Protein AF-A0AAN4YY09-F1 (afdb_monomer_lite)

Foldseek 3Di:
DDDCVVVVVVVVVVVVVVVVVCCVVCVVQKDWDKDKAFDQDPVVVVVVVVVQVVVCVVCVVVPFPRKDKAALVRQCVVPVPDDSPSTGTIIIGTDMDGD

Structure (mmCIF, N/CA/C/O backbone):
data_AF-A0AAN4YY09-F1
#
_entry.id   AF-A0AAN4YY09-F1
#
loop_
_atom_site.group_PDB
_atom_site.id
_atom_site.type_symbol
_atom_site.label_atom_id
_atom_site.label_alt_id
_atom_site.label_comp_id
_atom_site.label_asym_id
_atom_site.label_entity_id
_atom_site.label_seq_id
_atom_site.pdbx_PDB_ins_code
_atom_site.Cartn_x
_atom_site.Cartn_y
_atom_site.Cartn_z
_atom_site.occupancy
_atom_site.B_iso_or_equiv
_atom_site.auth_seq_id
_atom_site.auth_comp_id
_atom_site.auth_asym_id
_atom_site.auth_atom_id
_atom_site.pdbx_PDB_model_num
ATOM 1 N N . MET A 1 1 ? 24.567 29.090 -2.205 1.00 44.44 1 MET A N 1
ATOM 2 C CA . MET A 1 1 ? 23.607 28.010 -1.888 1.00 44.44 1 MET A CA 1
ATOM 3 C C . MET A 1 1 ? 22.741 27.843 -3.124 1.00 44.44 1 MET A C 1
ATOM 5 O O . MET A 1 1 ? 21.659 28.402 -3.210 1.00 44.44 1 MET A O 1
ATOM 9 N N . GLU A 1 2 ? 23.331 27.235 -4.151 1.00 49.81 2 GLU A N 1
ATOM 10 C CA . GLU A 1 2 ? 22.783 27.173 -5.507 1.00 49.81 2 GLU A CA 1
ATOM 11 C C . GLU A 1 2 ? 21.963 25.890 -5.657 1.00 49.81 2 GLU A C 1
ATOM 13 O O . GLU A 1 2 ? 22.311 24.833 -5.133 1.00 49.81 2 GLU A O 1
ATOM 18 N N . THR A 1 3 ? 20.803 26.024 -6.279 1.00 55.91 3 THR A N 1
ATOM 19 C CA . THR A 1 3 ? 19.718 25.047 -6.318 1.00 55.91 3 THR A CA 1
ATOM 20 C C . THR A 1 3 ? 20.074 23.805 -7.139 1.00 55.91 3 THR A C 1
ATOM 22 O O . THR A 1 3 ? 19.894 23.771 -8.352 1.00 55.91 3 THR A O 1
ATOM 25 N N . ASP A 1 4 ? 20.487 22.747 -6.444 1.00 61.31 4 ASP A N 1
ATOM 26 C CA . ASP A 1 4 ? 20.861 21.41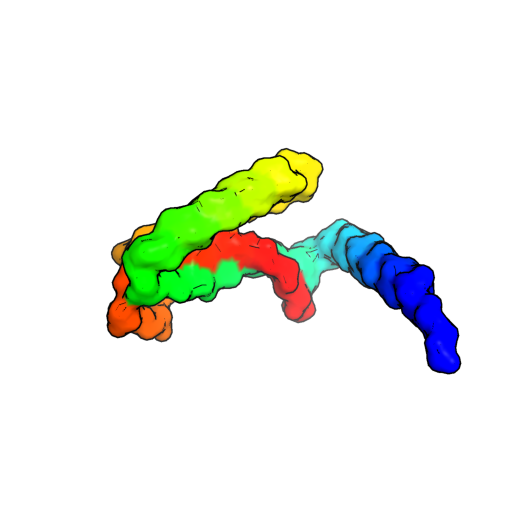1 -6.947 1.00 61.31 4 ASP A CA 1
ATOM 27 C C . ASP A 1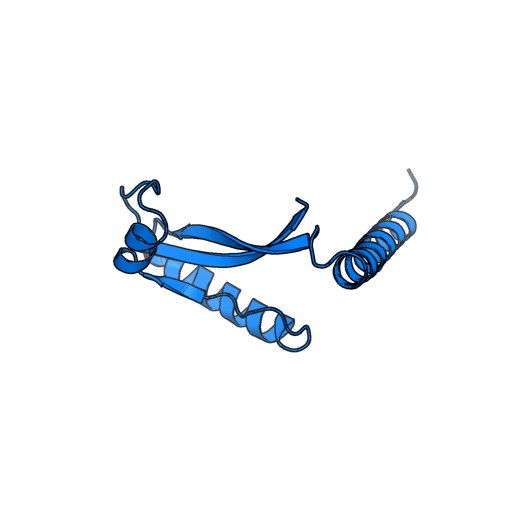 4 ? 19.655 20.539 -7.399 1.00 61.31 4 ASP A C 1
ATOM 29 O O . ASP A 1 4 ? 19.644 19.307 -7.337 1.00 61.31 4 ASP A O 1
ATOM 33 N N . PHE A 1 5 ? 18.564 21.190 -7.809 1.00 62.19 5 PHE A N 1
ATOM 34 C CA . PHE A 1 5 ? 17.309 20.559 -8.231 1.00 62.19 5 PHE A CA 1
ATOM 35 C C . PHE A 1 5 ? 17.404 19.785 -9.562 1.00 62.19 5 PHE A C 1
ATOM 37 O O . PHE A 1 5 ? 16.840 18.688 -9.638 1.00 62.19 5 PHE A O 1
ATOM 44 N N . PRO A 1 6 ? 18.119 20.272 -10.601 1.00 62.97 6 PRO A N 1
ATOM 45 C CA . PRO A 1 6 ? 18.230 19.557 -11.875 1.00 62.97 6 PRO A CA 1
ATOM 46 C C . PRO A 1 6 ? 18.960 18.216 -11.735 1.00 62.97 6 PRO A C 1
ATOM 48 O O . PRO A 1 6 ? 18.577 17.228 -12.363 1.00 62.97 6 PRO A O 1
ATOM 51 N N . HIS A 1 7 ? 19.982 18.164 -10.874 1.00 65.44 7 HIS A N 1
ATOM 52 C CA . HIS A 1 7 ? 20.773 16.960 -10.637 1.00 65.44 7 HIS A CA 1
ATOM 53 C C . HIS A 1 7 ? 19.965 15.893 -9.890 1.00 65.44 7 HIS A C 1
ATOM 55 O O . HIS A 1 7 ? 19.936 14.731 -10.293 1.00 65.44 7 HIS A O 1
ATOM 61 N N . ARG A 1 8 ? 19.220 16.286 -8.848 1.00 63.97 8 ARG A N 1
ATOM 62 C CA . ARG A 1 8 ? 18.326 15.372 -8.114 1.00 63.97 8 ARG A CA 1
ATOM 63 C C . ARG A 1 8 ? 17.241 14.786 -9.008 1.00 63.97 8 ARG A C 1
ATOM 65 O O . ARG A 1 8 ? 16.967 13.594 -8.928 1.00 63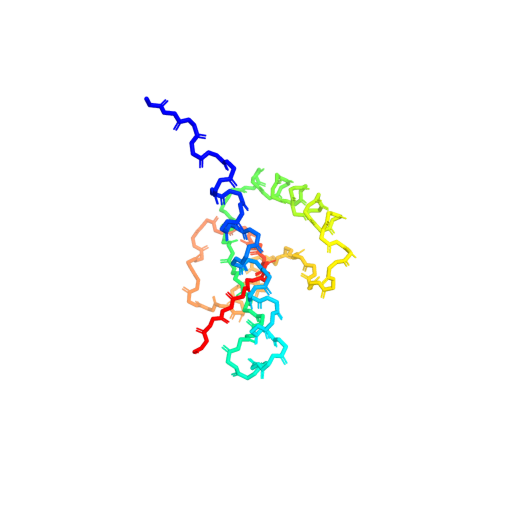.97 8 ARG A O 1
ATOM 72 N N . TYR A 1 9 ? 16.658 15.593 -9.893 1.00 72.00 9 TYR A N 1
ATOM 73 C CA . TYR A 1 9 ? 15.661 15.106 -10.846 1.00 72.00 9 TYR A CA 1
ATOM 74 C C . TYR A 1 9 ? 16.249 14.088 -11.836 1.00 72.00 9 TYR A C 1
ATOM 76 O O . TYR A 1 9 ? 15.606 13.085 -12.153 1.00 72.00 9 TYR A O 1
ATOM 84 N N . LYS A 1 10 ? 17.488 14.311 -12.290 1.00 76.50 10 LYS A N 1
ATOM 85 C CA . LYS A 1 10 ? 18.206 13.375 -13.160 1.00 76.50 10 LYS A CA 1
ATOM 86 C C . LYS A 1 10 ? 18.495 12.047 -12.454 1.00 76.50 10 LYS A C 1
ATOM 88 O O . LYS A 1 10 ? 18.182 11.008 -13.023 1.00 76.50 10 LYS A O 1
ATOM 93 N N . LEU A 1 11 ? 18.965 12.088 -11.206 1.00 76.19 11 LEU A N 1
ATOM 94 C CA . LEU A 1 11 ? 19.191 10.893 -10.384 1.00 76.19 11 LEU A CA 1
ATOM 95 C C . LEU A 1 11 ? 17.906 10.090 -10.161 1.00 76.19 11 LEU A C 1
ATOM 97 O O . LEU A 1 11 ? 17.913 8.870 -10.281 1.00 76.19 11 LEU A O 1
ATOM 101 N N . VAL A 1 12 ? 16.782 10.762 -9.890 1.00 74.06 12 VAL A N 1
ATOM 102 C CA . VAL A 1 12 ? 15.482 10.088 -9.737 1.00 74.06 12 VAL A CA 1
ATOM 103 C C . VAL A 1 12 ? 15.067 9.405 -11.041 1.00 74.06 12 VAL A C 1
ATOM 105 O O . VAL A 1 12 ? 14.627 8.258 -11.018 1.00 74.06 12 VAL A O 1
ATOM 108 N N . LYS A 1 13 ? 15.237 10.069 -12.191 1.00 75.50 13 LYS A N 1
ATOM 109 C CA . LYS A 1 13 ? 14.956 9.455 -13.496 1.00 75.50 13 LYS A CA 1
ATOM 110 C C . LYS A 1 13 ? 15.874 8.279 -13.804 1.00 75.50 13 LYS A C 1
ATOM 112 O O . LYS A 1 13 ? 15.385 7.281 -14.320 1.00 75.50 13 LYS A O 1
ATOM 117 N N . GLU A 1 14 ? 17.167 8.390 -13.520 1.00 78.44 14 GLU A N 1
ATOM 118 C CA . GLU A 1 14 ? 18.131 7.306 -13.731 1.00 78.44 14 GLU A CA 1
ATOM 119 C C . GLU A 1 14 ? 17.805 6.105 -12.841 1.00 78.44 14 GLU A C 1
ATOM 121 O O . GLU A 1 14 ? 17.636 5.010 -13.370 1.00 78.44 14 GLU A O 1
ATOM 126 N N . ALA A 1 15 ? 17.541 6.316 -11.550 1.00 73.44 15 ALA A N 1
ATOM 127 C CA . ALA A 1 15 ? 17.140 5.254 -10.627 1.00 73.44 15 ALA A CA 1
ATOM 128 C C . ALA A 1 15 ? 15.834 4.556 -11.053 1.00 73.44 15 ALA A C 1
ATOM 130 O O . ALA A 1 15 ? 15.731 3.331 -11.002 1.00 73.44 15 ALA A O 1
ATOM 131 N N . LEU A 1 16 ? 14.830 5.308 -11.524 1.00 68.06 16 LEU A N 1
ATOM 132 C CA . LEU A 1 16 ? 13.587 4.730 -12.057 1.00 68.06 16 LEU A CA 1
ATOM 133 C C . LEU A 1 16 ? 13.825 3.924 -13.343 1.00 68.06 16 LEU A C 1
ATOM 135 O O . LEU A 1 16 ? 13.184 2.895 -13.566 1.00 68.06 16 LEU A O 1
ATOM 139 N N . ARG A 1 17 ? 14.750 4.376 -14.193 1.00 72.88 17 ARG A N 1
ATOM 140 C CA . ARG A 1 17 ? 15.083 3.719 -15.459 1.00 72.88 17 ARG A CA 1
ATOM 141 C C . ARG A 1 17 ? 15.893 2.441 -15.232 1.00 72.88 17 ARG A C 1
ATOM 143 O O . ARG A 1 17 ? 15.590 1.431 -15.861 1.00 72.88 17 ARG A O 1
ATOM 150 N N . GLU A 1 18 ? 16.847 2.458 -14.306 1.00 71.56 18 GLU A N 1
ATOM 151 C CA . GLU A 1 18 ? 17.585 1.270 -13.860 1.00 71.56 18 GLU A CA 1
ATOM 152 C C . GLU A 1 18 ? 16.655 0.242 -13.216 1.00 71.56 18 GLU A C 1
ATOM 154 O O . GLU A 1 18 ? 16.715 -0.935 -13.557 1.00 71.56 18 GLU A O 1
ATOM 159 N N . ARG A 1 19 ? 15.704 0.683 -12.385 1.00 68.44 19 ARG A N 1
ATOM 160 C CA . ARG A 1 19 ? 14.688 -0.186 -11.772 1.00 68.44 19 ARG A CA 1
ATOM 161 C C . ARG A 1 19 ? 13.843 -0.937 -12.806 1.00 68.44 19 ARG A C 1
ATOM 163 O O . ARG A 1 19 ? 13.566 -2.121 -12.631 1.00 68.44 19 ARG A O 1
ATOM 170 N N . LYS A 1 20 ? 13.482 -0.284 -13.917 1.00 65.12 20 LYS A N 1
ATOM 171 C CA . LYS A 1 20 ? 12.776 -0.928 -15.040 1.00 65.12 20 LYS A CA 1
ATOM 172 C C . LYS A 1 20 ? 13.638 -1.981 -15.746 1.00 65.12 20 LYS A C 1
ATOM 174 O O . LYS A 1 20 ? 13.128 -3.028 -16.135 1.00 65.12 20 LYS A O 1
ATOM 179 N N . TYR A 1 21 ? 14.935 -1.721 -15.908 1.00 64.19 21 TYR A N 1
ATOM 180 C CA . TYR A 1 21 ? 15.873 -2.706 -16.457 1.00 64.19 21 TYR A CA 1
ATOM 181 C C . TYR A 1 21 ? 16.091 -3.890 -15.510 1.00 64.19 21 TYR A C 1
ATOM 183 O O . TYR A 1 21 ? 16.180 -5.027 -15.973 1.00 64.19 21 TYR A O 1
ATOM 191 N N . PHE A 1 22 ? 16.118 -3.643 -14.200 1.00 62.28 22 PHE A N 1
ATOM 192 C CA . PHE A 1 22 ? 16.294 -4.676 -13.183 1.00 62.28 22 PHE A CA 1
ATOM 193 C C . PHE A 1 22 ? 15.111 -5.653 -13.146 1.00 62.28 22 PHE A C 1
ATOM 195 O O . PHE A 1 22 ? 15.325 -6.862 -13.217 1.00 62.28 22 PHE A O 1
ATOM 202 N N . LEU A 1 23 ? 13.878 -5.132 -13.181 1.00 59.31 23 LEU A N 1
ATOM 203 C CA . LEU A 1 23 ? 12.651 -5.934 -13.300 1.00 59.31 23 LEU A CA 1
ATOM 204 C C . LEU A 1 23 ? 12.653 -6.865 -14.519 1.00 59.31 23 LEU A C 1
ATOM 206 O O . LEU A 1 23 ? 12.214 -8.008 -14.434 1.00 59.31 23 LEU A O 1
ATOM 210 N N . ASN A 1 24 ? 13.143 -6.375 -15.660 1.00 61.66 24 ASN A N 1
ATOM 211 C CA . ASN A 1 24 ? 13.170 -7.152 -16.899 1.00 61.66 24 ASN A CA 1
ATOM 212 C C . ASN A 1 24 ? 14.309 -8.179 -16.943 1.00 61.66 24 ASN A C 1
ATOM 214 O O . ASN A 1 24 ? 14.163 -9.220 -17.580 1.00 61.66 24 ASN A O 1
ATOM 218 N N . THR A 1 25 ? 15.446 -7.885 -16.309 1.00 62.69 25 THR A N 1
ATOM 219 C CA . THR A 1 25 ? 16.645 -8.740 -16.375 1.00 62.69 25 THR A CA 1
ATOM 220 C C . THR A 1 25 ? 16.615 -9.836 -15.314 1.00 62.69 25 THR A C 1
ATOM 222 O O . THR A 1 25 ? 17.073 -10.948 -15.564 1.00 62.69 25 THR A O 1
ATOM 225 N N . ALA A 1 26 ? 16.038 -9.546 -14.146 1.00 55.69 26 ALA A N 1
ATOM 226 C CA . ALA A 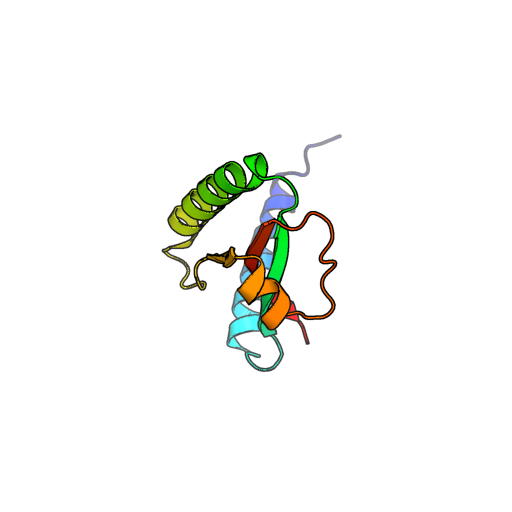1 26 ? 15.954 -10.472 -13.027 1.00 55.69 26 ALA A CA 1
ATOM 227 C C . ALA A 1 26 ? 14.532 -10.506 -12.427 1.00 55.69 26 ALA A C 1
ATOM 229 O O . ALA A 1 26 ? 14.328 -10.126 -11.269 1.00 55.69 26 ALA A O 1
ATOM 230 N N . PRO A 1 27 ? 13.536 -11.013 -13.180 1.00 55.66 27 PRO A N 1
ATOM 231 C CA . PRO A 1 27 ? 12.162 -11.165 -12.684 1.00 55.66 27 PRO A CA 1
ATOM 232 C C . PRO A 1 27 ? 12.052 -12.154 -11.507 1.00 55.66 27 PRO A C 1
ATOM 234 O O . PRO A 1 27 ? 11.027 -12.228 -10.844 1.00 55.66 27 PRO A O 1
ATOM 237 N N . HIS A 1 28 ? 13.111 -12.925 -11.245 1.00 59.19 28 HIS A N 1
ATOM 238 C CA . HIS A 1 28 ? 13.248 -13.848 -10.115 1.00 59.19 28 HIS A CA 1
ATOM 239 C C . HIS A 1 28 ? 13.878 -13.205 -8.863 1.00 59.19 28 HIS A C 1
ATOM 241 O O . HIS A 1 28 ? 13.799 -13.801 -7.795 1.00 59.19 28 HIS A O 1
ATOM 247 N N . LEU A 1 29 ? 14.477 -12.010 -8.974 1.00 55.38 29 LEU A N 1
ATOM 248 C CA . LEU A 1 29 ? 14.996 -11.216 -7.842 1.00 55.38 29 LEU A CA 1
ATOM 249 C C . LEU A 1 29 ? 14.096 -10.027 -7.487 1.00 55.38 29 LEU A C 1
ATOM 251 O O . LEU A 1 29 ? 14.259 -9.412 -6.438 1.00 55.38 29 LEU A O 1
ATOM 255 N N . SER A 1 30 ? 13.160 -9.672 -8.367 1.00 53.53 30 SER A N 1
ATOM 256 C CA . SER A 1 30 ? 12.245 -8.559 -8.145 1.00 53.53 30 SER A CA 1
ATOM 257 C C . SER A 1 30 ? 10.834 -8.962 -8.541 1.00 53.53 30 SER A C 1
ATOM 259 O O . SER A 1 30 ? 10.548 -9.258 -9.700 1.00 53.53 30 SER A O 1
ATOM 261 N N . SER A 1 31 ? 9.954 -8.999 -7.548 1.00 60.53 31 SER A N 1
ATOM 262 C CA . SER A 1 31 ? 8.552 -9.367 -7.711 1.00 60.53 31 SER A CA 1
ATOM 263 C C . SER A 1 31 ? 7.647 -8.276 -7.160 1.00 60.53 31 SER A C 1
ATOM 265 O O . SER A 1 31 ? 8.020 -7.514 -6.263 1.00 60.53 31 SER A O 1
ATOM 267 N N . TRP A 1 32 ? 6.432 -8.214 -7.695 1.00 64.94 32 TRP A N 1
ATOM 268 C CA . TRP A 1 32 ? 5.376 -7.380 -7.141 1.00 64.94 32 TRP A CA 1
ATOM 269 C C . TRP A 1 32 ? 4.983 -7.927 -5.770 1.00 64.94 32 TRP A C 1
ATOM 271 O O . TRP A 1 32 ? 4.412 -9.013 -5.676 1.00 64.94 32 TRP A O 1
ATOM 281 N N . LEU A 1 33 ? 5.303 -7.187 -4.708 1.00 72.50 33 LEU A N 1
ATOM 282 C CA . LEU A 1 33 ? 4.923 -7.552 -3.350 1.00 72.50 33 LEU A CA 1
ATOM 283 C C . LEU A 1 33 ? 3.656 -6.778 -2.963 1.00 72.50 33 LEU A C 1
ATOM 285 O O . LEU A 1 33 ? 3.678 -5.541 -2.951 1.00 72.50 33 LEU A O 1
ATOM 289 N N . PRO A 1 34 ? 2.553 -7.469 -2.629 1.00 73.31 34 PRO A N 1
ATOM 290 C CA . PRO A 1 34 ? 1.377 -6.814 -2.084 1.00 73.31 34 PRO A CA 1
ATOM 291 C C . PRO A 1 34 ? 1.684 -6.304 -0.672 1.00 73.31 34 PRO A C 1
ATOM 293 O O . PRO A 1 34 ? 1.927 -7.078 0.254 1.00 73.31 34 PRO A O 1
ATOM 296 N N . ILE A 1 35 ? 1.644 -4.986 -0.500 1.00 78.19 35 ILE A N 1
ATOM 297 C CA . ILE A 1 35 ? 1.798 -4.314 0.788 1.00 78.19 35 ILE A CA 1
ATOM 298 C C . ILE A 1 35 ? 0.411 -3.906 1.282 1.00 78.19 35 ILE A C 1
ATOM 300 O O . ILE A 1 35 ? -0.364 -3.259 0.574 1.00 78.19 35 ILE A O 1
ATOM 304 N N . MET A 1 36 ? 0.095 -4.295 2.516 1.00 79.56 36 MET A N 1
ATOM 305 C CA . MET A 1 36 ? -1.205 -4.061 3.135 1.00 79.56 36 MET A CA 1
ATOM 306 C C . MET A 1 36 ? -1.132 -2.937 4.174 1.00 79.56 36 MET A C 1
ATOM 308 O O . MET A 1 36 ? -0.347 -2.997 5.118 1.00 79.56 36 MET A O 1
ATOM 312 N N . VAL A 1 37 ? -2.006 -1.938 4.041 1.00 80.75 37 VAL A N 1
ATOM 313 C CA . VAL A 1 37 ? -2.123 -0.809 4.972 1.00 80.75 37 VAL A CA 1
ATOM 314 C C . VAL A 1 37 ? -3.450 -0.902 5.724 1.00 80.75 37 VAL A C 1
ATOM 316 O O . VAL A 1 37 ? -4.507 -0.718 5.111 1.00 80.75 37 VAL A O 1
ATOM 319 N N . PRO A 1 38 ? -3.440 -1.176 7.041 1.00 79.75 38 PRO A N 1
ATOM 320 C CA . PRO A 1 38 ? -4.665 -1.284 7.821 1.00 79.75 38 PRO A CA 1
ATOM 321 C C . PRO A 1 38 ? -5.363 0.073 7.945 1.00 79.75 38 PRO A C 1
ATOM 323 O O . PRO A 1 38 ? -4.760 1.081 8.315 1.00 79.75 38 PRO A O 1
ATOM 326 N N . VAL A 1 39 ? -6.669 0.083 7.694 1.00 81.25 39 VAL A N 1
ATOM 327 C CA . VAL A 1 39 ? -7.541 1.246 7.863 1.00 81.25 39 VAL A CA 1
ATOM 328 C C . VAL A 1 39 ? -8.300 1.102 9.177 1.00 81.25 39 VAL A C 1
ATOM 330 O O . VAL A 1 39 ? -9.083 0.166 9.360 1.00 81.25 39 VAL A O 1
ATOM 333 N N . GLN A 1 40 ? -8.066 2.041 10.095 1.00 80.00 40 GLN A N 1
ATOM 334 C CA . GLN A 1 40 ? -8.614 1.993 11.454 1.00 80.00 40 GLN A CA 1
ATOM 335 C C . GLN A 1 40 ? -9.853 2.879 11.654 1.00 80.00 40 GLN A C 1
ATOM 337 O O . GLN A 1 40 ? -10.703 2.590 12.491 1.00 80.00 40 GLN A O 1
ATOM 342 N N . LYS A 1 41 ? -9.987 3.984 10.909 1.00 82.19 41 LYS A N 1
ATOM 343 C CA . LYS A 1 41 ? -11.129 4.906 11.048 1.00 82.19 41 LYS A CA 1
ATOM 344 C C . LYS A 1 41 ? -12.062 4.811 9.850 1.00 82.19 41 LYS A C 1
ATOM 346 O O . LYS A 1 41 ? -11.623 4.755 8.707 1.00 82.19 41 LYS A O 1
ATOM 351 N N . TRP A 1 42 ? -13.366 4.848 10.102 1.00 77.81 42 TRP A N 1
ATOM 352 C CA . TRP A 1 42 ? -14.379 4.644 9.061 1.00 77.81 42 TRP A CA 1
ATOM 353 C C . TRP A 1 42 ? -14.400 5.795 8.059 1.00 77.81 42 TRP A C 1
ATOM 355 O O . TRP A 1 42 ? -14.514 5.556 6.866 1.00 77.81 42 TRP A O 1
ATOM 365 N N . TRP A 1 43 ? -14.152 7.022 8.524 1.00 80.31 43 TRP A N 1
ATOM 366 C CA . TRP A 1 43 ? -13.949 8.201 7.675 1.00 80.31 43 TRP A CA 1
ATOM 367 C C . TRP A 1 43 ? -12.679 8.152 6.820 1.00 80.31 43 TRP A C 1
ATOM 369 O O . TRP A 1 43 ? -12.597 8.842 5.809 1.00 80.31 43 TRP A O 1
ATOM 379 N N . GLN A 1 44 ? -11.682 7.348 7.199 1.00 76.19 44 GLN A N 1
ATOM 380 C CA . GLN A 1 44 ? -10.486 7.176 6.375 1.00 76.19 44 GLN A CA 1
ATOM 381 C C . GLN A 1 44 ? -10.762 6.266 5.176 1.00 76.19 44 GLN A C 1
ATOM 383 O O . GLN A 1 44 ? -10.132 6.444 4.141 1.00 76.19 44 GLN A O 1
ATOM 388 N N . ALA A 1 45 ? -11.716 5.336 5.273 1.00 74.19 45 ALA A N 1
ATOM 389 C CA . ALA A 1 45 ? -12.065 4.441 4.173 1.00 74.19 45 ALA A CA 1
ATOM 390 C C . ALA A 1 45 ? -12.482 5.181 2.881 1.00 74.19 45 ALA A C 1
ATOM 392 O O . ALA A 1 45 ? -11.876 4.894 1.851 1.00 74.19 45 ALA A O 1
ATOM 393 N N . PRO A 1 46 ? -13.417 6.158 2.885 1.00 80.56 46 PRO A N 1
ATOM 394 C CA . PRO A 1 46 ? -13.755 6.908 1.675 1.00 80.56 46 PRO A CA 1
ATOM 395 C C . PRO A 1 46 ? -12.601 7.795 1.189 1.00 80.56 46 PRO A C 1
ATOM 397 O O . PRO A 1 46 ? -12.394 7.897 -0.015 1.00 80.56 46 PRO A O 1
ATOM 400 N N . TYR A 1 47 ? -11.808 8.382 2.095 1.00 80.44 47 TYR A N 1
ATOM 401 C CA . TYR A 1 47 ? -10.632 9.181 1.723 1.00 80.44 47 TYR A CA 1
ATOM 402 C C . TYR A 1 47 ? -9.590 8.342 0.974 1.00 80.44 47 TYR A C 1
ATOM 404 O O . TYR A 1 47 ? -9.156 8.710 -0.117 1.00 80.44 47 TYR A O 1
ATOM 412 N N . PHE A 1 48 ? -9.228 7.185 1.536 1.00 73.94 48 PHE A N 1
ATOM 413 C CA . PHE A 1 48 ? -8.316 6.254 0.886 1.00 73.94 48 PHE A CA 1
ATOM 414 C C . PHE A 1 48 ? -8.923 5.718 -0.404 1.00 73.94 48 PHE A C 1
ATOM 416 O O . PHE A 1 48 ? -8.242 5.733 -1.410 1.00 73.94 48 PHE A O 1
ATOM 423 N N . TRP A 1 49 ? -10.200 5.341 -0.430 1.00 75.62 49 TRP A N 1
ATOM 424 C CA . TRP A 1 49 ? -10.848 4.839 -1.642 1.00 75.62 49 TRP A CA 1
ATOM 425 C C . TRP A 1 49 ? -10.801 5.839 -2.806 1.00 75.62 49 TRP A C 1
ATOM 427 O O . TRP A 1 49 ? -10.451 5.459 -3.922 1.00 75.62 49 TRP A O 1
ATOM 437 N N . VAL A 1 50 ? -11.078 7.121 -2.549 1.00 81.31 50 VAL A N 1
ATOM 438 C CA . VAL A 1 50 ? -10.962 8.180 -3.563 1.00 81.31 50 VAL A CA 1
ATOM 439 C C . VAL A 1 50 ? -9.507 8.361 -4.001 1.00 81.31 50 VAL A C 1
ATOM 441 O O . VAL A 1 50 ? -9.240 8.422 -5.199 1.00 81.31 50 VAL A O 1
ATOM 444 N N . GLY A 1 51 ? -8.558 8.396 -3.059 1.00 74.44 51 GLY A N 1
ATOM 445 C CA . GLY A 1 51 ? -7.130 8.526 -3.369 1.00 74.44 51 GLY A CA 1
ATOM 446 C C . GLY A 1 51 ? -6.590 7.355 -4.193 1.00 74.44 51 GLY A C 1
ATOM 447 O O . GLY A 1 51 ? -5.895 7.560 -5.181 1.00 74.44 51 GLY A O 1
ATOM 448 N N . THR A 1 52 ? -6.974 6.134 -3.834 1.00 69.56 52 THR A N 1
ATOM 449 C CA . THR A 1 52 ? -6.646 4.882 -4.520 1.00 69.56 52 THR A CA 1
ATOM 450 C C . THR A 1 52 ? -7.254 4.849 -5.917 1.00 69.56 52 THR A C 1
ATOM 452 O O . THR A 1 52 ? -6.565 4.499 -6.862 1.00 69.56 52 THR A O 1
ATOM 455 N N . LYS A 1 53 ? -8.501 5.305 -6.099 1.00 74.12 53 LYS A N 1
ATOM 456 C CA . LYS A 1 53 ? -9.118 5.392 -7.432 1.00 74.12 53 LYS A CA 1
ATOM 457 C C . LYS A 1 53 ? -8.494 6.460 -8.319 1.00 74.12 53 LYS A C 1
ATOM 459 O O . LYS A 1 53 ? -8.335 6.235 -9.515 1.00 74.12 53 LYS A O 1
ATOM 464 N N . PHE A 1 54 ? -8.112 7.595 -7.742 1.00 77.12 54 PHE A N 1
ATOM 465 C CA . PHE A 1 54 ? -7.345 8.609 -8.456 1.00 77.12 54 PHE A CA 1
ATOM 466 C C . PHE A 1 54 ? -5.967 8.068 -8.862 1.00 77.12 54 PHE A C 1
ATOM 468 O O . PHE A 1 54 ? -5.534 8.274 -9.992 1.00 77.12 54 PHE A O 1
ATOM 475 N N . TYR A 1 55 ? -5.313 7.315 -7.973 1.00 67.31 55 TYR A N 1
ATOM 476 C CA . TYR A 1 55 ? -4.027 6.678 -8.244 1.00 67.31 55 TYR A CA 1
ATOM 477 C C . TYR A 1 55 ? -4.130 5.577 -9.306 1.00 67.31 55 TYR A C 1
ATOM 479 O O . TYR A 1 55 ? -3.340 5.584 -10.240 1.00 67.31 55 TYR A O 1
ATOM 487 N N . ASP A 1 56 ? -5.132 4.697 -9.233 1.00 69.56 56 ASP A N 1
ATOM 488 C CA . ASP A 1 56 ? -5.417 3.671 -10.247 1.00 69.56 56 ASP A CA 1
ATOM 489 C C . ASP A 1 56 ? -5.665 4.303 -11.625 1.00 69.56 56 ASP A C 1
ATOM 491 O O . ASP A 1 56 ? -5.188 3.796 -12.635 1.00 69.56 56 ASP A O 1
ATOM 495 N N . TYR A 1 57 ? -6.389 5.427 -11.683 1.00 74.75 57 TYR A N 1
ATOM 496 C CA . TYR A 1 57 ? -6.620 6.150 -12.935 1.00 74.75 57 TYR A CA 1
ATOM 497 C C . TYR A 1 57 ? -5.317 6.710 -13.526 1.00 74.75 57 TYR A C 1
ATOM 499 O O . TYR A 1 57 ? -5.112 6.647 -14.736 1.00 74.75 57 TYR A O 1
ATOM 507 N N . LEU A 1 58 ? -4.414 7.218 -12.682 1.00 68.25 58 LEU A N 1
ATOM 508 C CA . LEU A 1 58 ? -3.091 7.682 -13.108 1.00 68.25 58 LEU A CA 1
ATOM 509 C C . LEU A 1 58 ? -2.149 6.527 -13.488 1.00 68.25 58 LEU A C 1
ATOM 511 O O . LEU A 1 58 ? -1.346 6.678 -14.404 1.00 68.25 58 LEU A O 1
ATOM 515 N N . ALA A 1 59 ? -2.245 5.390 -12.795 1.00 63.12 59 ALA A N 1
ATOM 516 C CA . ALA A 1 59 ? -1.405 4.208 -12.986 1.00 63.12 59 ALA A CA 1
ATOM 517 C C . ALA A 1 59 ? -1.905 3.272 -14.101 1.00 63.12 59 ALA A C 1
ATOM 519 O O . ALA A 1 59 ? -1.159 2.401 -14.546 1.00 63.12 59 ALA A O 1
ATOM 520 N N . GLY A 1 60 ? -3.139 3.456 -14.583 1.00 56.31 60 GLY A N 1
ATOM 521 C CA . GLY A 1 60 ? -3.812 2.591 -15.559 1.00 56.31 60 GLY A CA 1
ATOM 522 C C . GLY A 1 60 ? -3.102 2.413 -16.908 1.00 56.31 60 GLY A C 1
ATOM 523 O O . GLY A 1 60 ? -3.518 1.566 -17.694 1.00 56.31 60 GLY A O 1
ATOM 524 N N . SER A 1 61 ? -2.027 3.158 -17.185 1.00 52.53 61 SER A N 1
ATOM 525 C CA . SER A 1 61 ? -1.181 2.994 -18.375 1.00 52.53 61 SER A CA 1
ATOM 526 C C . SER A 1 61 ? 0.105 2.182 -18.148 1.00 52.53 61 SER A C 1
ATOM 528 O O . SER A 1 61 ? 0.792 1.872 -19.120 1.00 52.53 61 SER A O 1
ATOM 530 N N . GLU A 1 62 ? 0.437 1.810 -16.907 1.00 55.50 62 GLU A N 1
ATOM 531 C CA . GLU A 1 62 ? 1.724 1.182 -16.546 1.00 55.50 62 GLU A CA 1
ATOM 532 C C . GLU A 1 62 ? 1.637 -0.344 -16.325 1.00 55.50 62 GLU A C 1
ATOM 534 O O . GLU A 1 62 ? 2.655 -0.985 -16.077 1.00 55.50 62 GLU A O 1
ATOM 539 N N . GLY A 1 63 ? 0.449 -0.957 -16.440 1.00 54.34 63 GLY A N 1
ATOM 540 C CA . GLY A 1 63 ? 0.284 -2.417 -16.316 1.00 54.34 63 GLY A CA 1
ATOM 541 C C . GLY A 1 63 ? 0.497 -2.970 -14.899 1.00 54.34 63 GLY A C 1
ATOM 542 O O . GLY A 1 63 ? 0.744 -4.162 -14.734 1.00 54.34 63 GLY A O 1
ATOM 543 N N . ILE A 1 64 ? 0.413 -2.107 -13.884 1.00 59.78 64 ILE A N 1
ATOM 544 C CA . ILE A 1 64 ? 0.507 -2.467 -12.465 1.00 59.78 64 ILE A CA 1
ATOM 545 C C . ILE A 1 64 ? -0.874 -2.934 -11.993 1.00 59.78 64 ILE A C 1
ATOM 547 O O . ILE A 1 64 ? -1.882 -2.312 -12.334 1.00 59.78 64 ILE A O 1
ATOM 551 N N . GLU A 1 65 ? -0.938 -4.020 -11.216 1.00 62.50 65 GLU A N 1
ATOM 552 C CA . GLU A 1 65 ? -2.203 -4.461 -10.622 1.00 62.50 65 GLU A CA 1
ATOM 553 C C . GLU A 1 65 ? -2.834 -3.339 -9.789 1.00 62.50 65 GLU A C 1
ATOM 555 O O . GLU A 1 65 ? -2.180 -2.703 -8.957 1.00 62.50 65 GLU A O 1
ATOM 560 N N . SER A 1 66 ? -4.123 -3.086 -10.037 1.00 64.12 66 SER A N 1
ATOM 561 C CA . SER A 1 66 ? -4.857 -2.001 -9.392 1.00 64.12 66 SER A CA 1
ATOM 562 C C . SER A 1 66 ? -4.890 -2.195 -7.886 1.00 64.12 66 SER A C 1
ATOM 564 O O . SER A 1 66 ? -5.150 -3.295 -7.387 1.00 64.12 66 SER A O 1
ATOM 566 N N . SER A 1 67 ? -4.697 -1.102 -7.166 1.00 70.06 67 SER A N 1
ATOM 567 C CA . SER A 1 67 ? -4.820 -1.101 -5.721 1.00 70.06 67 SER A CA 1
ATOM 568 C C . SER A 1 67 ? -6.273 -1.357 -5.304 1.00 70.06 67 SER A C 1
ATOM 570 O O . SER A 1 67 ? -7.220 -0.822 -5.882 1.00 70.06 67 SER A O 1
ATOM 572 N N . TYR A 1 68 ? -6.477 -2.229 -4.316 1.00 76.06 68 TYR A N 1
ATOM 573 C CA . TYR A 1 68 ? -7.814 -2.680 -3.931 1.00 76.06 68 TYR A CA 1
ATOM 574 C C . TYR A 1 68 ? -8.040 -2.607 -2.427 1.00 76.06 68 TYR A C 1
ATOM 576 O O . TYR A 1 68 ? -7.141 -2.806 -1.609 1.00 76.06 68 TYR A O 1
ATOM 584 N N . PHE A 1 69 ? -9.291 -2.335 -2.055 1.00 80.81 69 PHE A N 1
ATOM 585 C CA . PHE A 1 69 ? -9.705 -2.341 -0.661 1.00 80.81 69 PHE A CA 1
ATOM 586 C C . PHE A 1 69 ? -10.127 -3.747 -0.248 1.00 80.81 69 PHE A C 1
ATOM 588 O O . PHE A 1 69 ? -11.019 -4.353 -0.846 1.00 80.81 69 PHE A O 1
ATOM 595 N N . LEU A 1 70 ? -9.503 -4.249 0.807 1.00 82.50 70 LEU A N 1
ATOM 596 C CA . LEU A 1 70 ? -9.783 -5.542 1.390 1.00 82.50 70 LEU A CA 1
ATOM 597 C C . LEU A 1 70 ? -10.607 -5.345 2.679 1.00 82.50 70 LEU A C 1
ATOM 599 O O . LEU A 1 70 ? -10.146 -4.692 3.620 1.00 82.50 70 LEU A O 1
ATOM 603 N N . PRO A 1 71 ? -11.841 -5.875 2.757 1.00 81.50 71 PRO A N 1
ATOM 604 C CA . PRO A 1 71 ? -12.663 -5.752 3.957 1.00 81.50 71 PRO A CA 1
ATOM 605 C C . PRO A 1 71 ? -12.037 -6.517 5.128 1.00 81.50 71 PRO A C 1
ATOM 607 O O . PRO A 1 71 ? -11.299 -7.481 4.922 1.00 81.50 71 PRO A O 1
ATOM 610 N N . LYS A 1 72 ? -12.366 -6.117 6.365 1.00 80.56 72 LYS A N 1
ATOM 611 C CA . LYS A 1 72 ? -11.790 -6.681 7.600 1.00 80.56 72 LYS A CA 1
ATOM 612 C C . LYS A 1 72 ? -11.717 -8.211 7.611 1.00 80.56 72 LYS A C 1
ATOM 614 O O . LYS A 1 72 ? -10.680 -8.741 7.986 1.00 80.56 72 LYS A O 1
ATOM 619 N N . SER A 1 73 ? -12.793 -8.898 7.219 1.00 79.38 73 SER A N 1
ATOM 620 C CA . SER A 1 73 ? -12.844 -10.367 7.188 1.00 79.38 73 SER A CA 1
ATOM 621 C C . SER A 1 73 ? -11.733 -10.941 6.311 1.00 79.38 73 SER A C 1
ATOM 623 O O . SER A 1 73 ? -10.856 -11.634 6.810 1.00 79.38 73 SER A O 1
ATOM 625 N N . LYS A 1 74 ? -11.687 -10.525 5.041 1.00 81.25 74 LYS A N 1
ATOM 626 C CA . LYS A 1 74 ? -10.662 -10.962 4.088 1.00 81.25 74 LYS A CA 1
ATOM 627 C C . LYS A 1 74 ? -9.244 -10.535 4.485 1.00 81.25 74 LYS A C 1
ATOM 629 O O . LYS A 1 74 ? -8.300 -11.261 4.205 1.00 81.25 74 LYS A O 1
ATOM 634 N N . ALA A 1 75 ? -9.077 -9.374 5.122 1.00 81.94 75 ALA A N 1
ATOM 635 C CA . ALA A 1 75 ? -7.770 -8.914 5.599 1.00 81.94 75 ALA A CA 1
ATOM 636 C C . ALA A 1 75 ? -7.227 -9.772 6.746 1.00 81.94 75 ALA A C 1
ATOM 638 O O . ALA A 1 75 ? -6.035 -10.066 6.779 1.00 81.94 75 ALA A O 1
ATOM 639 N N . ILE A 1 76 ? -8.103 -10.213 7.650 1.00 80.44 76 ILE A N 1
ATOM 640 C CA . ILE A 1 76 ? -7.744 -11.139 8.727 1.00 80.44 76 ILE A CA 1
ATOM 641 C C . ILE A 1 76 ? -7.457 -12.539 8.171 1.00 80.44 76 ILE A C 1
ATOM 643 O O . ILE A 1 76 ? -6.531 -13.184 8.654 1.00 80.44 76 ILE A O 1
ATOM 647 N N . ASP A 1 77 ? -8.200 -12.983 7.154 1.00 82.06 77 ASP A N 1
ATOM 648 C CA . ASP A 1 77 ? -7.955 -14.273 6.495 1.00 82.06 77 ASP A CA 1
ATOM 649 C C . ASP A 1 77 ? -6.605 -14.288 5.760 1.00 82.06 77 ASP A C 1
ATOM 651 O O . ASP A 1 77 ? -5.869 -15.268 5.833 1.00 82.06 77 ASP A O 1
ATOM 655 N N . ALA A 1 78 ? -6.255 -13.187 5.083 1.00 78.06 78 ALA A N 1
ATOM 656 C CA . ALA A 1 78 ? -4.990 -13.054 4.361 1.00 78.06 78 ALA A CA 1
ATOM 657 C C . ALA A 1 78 ? -3.783 -12.898 5.301 1.00 78.06 78 ALA A C 1
ATOM 659 O O . ALA A 1 78 ? -2.723 -13.465 5.047 1.00 78.06 78 ALA A O 1
ATOM 660 N N . PHE A 1 79 ? -3.933 -12.138 6.390 1.00 75.38 79 PHE A N 1
ATOM 661 C CA . PHE A 1 79 ? -2.871 -11.898 7.365 1.00 75.38 79 PHE A CA 1
ATOM 662 C C . PHE A 1 79 ? -3.411 -12.070 8.790 1.00 75.38 79 PHE A C 1
ATOM 664 O O . PHE A 1 79 ? -3.775 -11.094 9.450 1.00 75.38 79 PHE A O 1
ATOM 671 N N . PRO A 1 80 ? -3.414 -13.299 9.332 1.00 73.38 80 PRO A N 1
ATOM 672 C CA . PRO A 1 80 ? -3.951 -13.564 10.668 1.00 73.38 80 PRO A CA 1
ATOM 673 C C . PRO A 1 80 ? -3.146 -12.891 11.792 1.00 73.38 80 PRO A C 1
ATOM 675 O O . PRO A 1 80 ? -3.668 -12.712 12.894 1.00 73.38 80 PRO A O 1
ATOM 678 N N . MET A 1 81 ? -1.903 -12.481 11.505 1.00 74.38 81 MET A N 1
ATOM 679 C CA . MET A 1 81 ? -1.031 -11.716 12.406 1.00 74.38 81 MET A CA 1
ATOM 680 C C . MET A 1 81 ? -1.354 -10.212 12.456 1.00 74.38 81 MET A C 1
ATOM 682 O O . MET A 1 81 ? -0.771 -9.489 13.266 1.00 74.38 81 MET A O 1
ATOM 686 N N . LEU A 1 82 ? -2.258 -9.708 11.608 1.00 71.25 82 LEU A N 1
ATOM 687 C CA . LEU A 1 82 ? -2.616 -8.292 11.608 1.00 71.25 82 LEU A CA 1
ATOM 688 C C . LEU A 1 82 ? -3.386 -7.928 12.887 1.00 71.25 82 LEU A C 1
ATOM 690 O O . LEU A 1 82 ? -4.271 -8.662 13.337 1.00 71.25 82 LEU A O 1
ATOM 694 N N . ARG A 1 83 ? -3.088 -6.759 13.472 1.00 68.38 83 ARG A N 1
ATOM 695 C CA . ARG A 1 83 ? -3.805 -6.284 14.665 1.00 68.38 83 ARG A CA 1
ATOM 696 C C . ARG A 1 83 ? -5.277 -6.030 14.339 1.00 68.38 83 ARG A C 1
ATOM 698 O O . ARG A 1 83 ? -5.606 -5.191 13.506 1.00 68.38 83 ARG A O 1
ATOM 705 N N . LYS A 1 84 ? -6.154 -6.766 15.025 1.00 70.44 84 LYS A N 1
ATOM 706 C CA . LYS A 1 84 ? -7.609 -6.789 14.789 1.00 70.44 84 LYS A CA 1
ATOM 707 C C . LYS A 1 84 ? -8.346 -5.616 15.445 1.00 70.44 84 LYS A C 1
ATOM 709 O O . LYS A 1 84 ? -9.483 -5.315 15.056 1.00 70.44 84 LYS A O 1
ATOM 714 N N . ASP A 1 85 ? -7.704 -4.967 16.414 1.00 69.56 85 ASP A N 1
ATOM 715 C CA . ASP A 1 85 ? -8.284 -3.881 17.198 1.00 69.56 85 ASP A CA 1
ATOM 716 C C . ASP A 1 85 ? -8.484 -2.626 16.352 1.00 69.56 85 ASP A C 1
ATOM 718 O O . ASP A 1 85 ? -7.573 -2.146 15.678 1.00 69.56 85 ASP A O 1
ATOM 722 N N . ASN A 1 86 ? -9.719 -2.117 16.368 1.00 71.00 86 ASN A N 1
ATOM 723 C CA . ASN A 1 86 ? -10.178 -0.967 15.587 1.00 71.00 86 ASN A CA 1
ATOM 724 C C . ASN A 1 86 ? -9.961 -1.042 14.066 1.00 71.00 86 ASN A C 1
ATOM 726 O O . ASN A 1 86 ? -10.120 -0.037 13.389 1.00 71.00 86 ASN A O 1
ATOM 730 N N . MET A 1 87 ? -9.656 -2.204 13.485 1.00 76.44 87 MET A N 1
ATOM 731 C CA . MET A 1 87 ? -9.541 -2.316 12.029 1.00 76.44 87 MET A CA 1
ATOM 732 C C . MET A 1 87 ? -10.917 -2.425 11.360 1.00 76.44 87 MET A C 1
ATOM 734 O O . MET A 1 87 ? -11.759 -3.222 11.784 1.00 76.44 87 MET A O 1
ATOM 738 N N . ILE A 1 88 ? -11.103 -1.664 10.281 1.00 80.62 88 ILE A N 1
ATOM 739 C CA . ILE A 1 88 ? -12.302 -1.641 9.423 1.00 80.62 88 ILE A CA 1
ATOM 740 C C . ILE A 1 88 ? -12.045 -2.377 8.103 1.00 80.62 88 ILE A C 1
ATOM 742 O O . ILE A 1 88 ? -12.940 -2.994 7.531 1.00 80.62 88 ILE A O 1
ATOM 746 N N . GLY A 1 89 ? -10.797 -2.367 7.651 1.00 84.06 89 GLY A N 1
ATOM 747 C CA . GLY A 1 89 ? -10.309 -3.105 6.496 1.00 84.06 89 GLY A CA 1
ATOM 748 C C . GLY A 1 89 ? -8.848 -2.766 6.260 1.00 84.06 89 GLY A C 1
ATOM 749 O O . GLY A 1 89 ? -8.198 -2.188 7.132 1.00 84.06 89 GLY A O 1
ATOM 750 N N . ALA A 1 90 ? -8.338 -3.090 5.084 1.00 82.75 90 ALA A N 1
ATOM 751 C CA . ALA A 1 90 ? -6.990 -2.737 4.689 1.00 82.75 90 ALA A CA 1
ATOM 752 C C . ALA A 1 90 ? -6.933 -2.392 3.202 1.00 82.75 90 ALA A C 1
ATOM 754 O O . ALA A 1 90 ? -7.622 -3.006 2.393 1.00 82.75 90 ALA A O 1
ATOM 755 N N . MET A 1 91 ? -6.118 -1.409 2.838 1.00 80.56 91 MET A N 1
ATOM 756 C CA . MET A 1 91 ? -5.822 -1.122 1.439 1.00 80.56 91 MET A CA 1
ATOM 757 C C . MET A 1 91 ? -4.616 -1.954 1.017 1.00 80.56 91 MET A C 1
ATOM 759 O O . MET A 1 91 ? -3.615 -1.972 1.732 1.00 80.56 91 MET A O 1
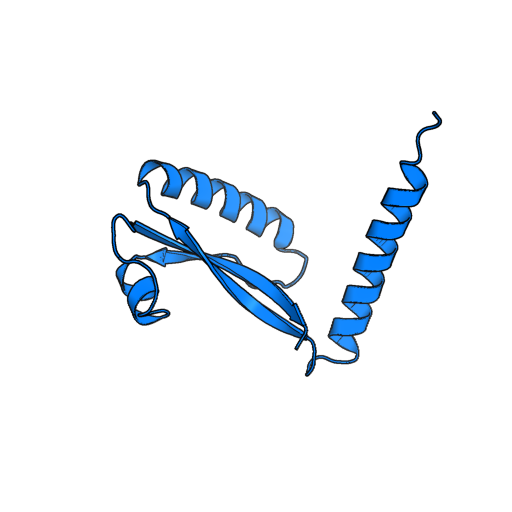ATOM 763 N N . VAL A 1 92 ? -4.705 -2.632 -0.120 1.00 79.75 92 VAL A N 1
ATOM 764 C CA . VAL A 1 92 ? -3.588 -3.377 -0.700 1.00 79.75 92 VAL A CA 1
ATOM 765 C C . VAL A 1 92 ? -3.085 -2.618 -1.914 1.00 79.75 92 VAL A C 1
ATOM 767 O O . VAL A 1 92 ? -3.865 -2.250 -2.794 1.00 79.75 92 VAL A O 1
ATOM 770 N N . TYR A 1 93 ? -1.781 -2.371 -1.946 1.00 74.25 93 TYR A N 1
ATOM 771 C CA . TYR A 1 93 ? -1.097 -1.814 -3.103 1.00 74.25 93 TYR A CA 1
ATOM 772 C C . TYR A 1 93 ? 0.161 -2.625 -3.395 1.00 74.25 93 TYR A C 1
ATOM 774 O O . TYR A 1 93 ? 0.764 -3.205 -2.492 1.00 74.25 93 TYR A O 1
ATOM 782 N N . TYR A 1 94 ? 0.562 -2.663 -4.659 1.00 72.00 94 TYR A N 1
ATOM 783 C CA . TYR A 1 94 ? 1.737 -3.412 -5.078 1.00 72.00 94 TYR A CA 1
ATOM 784 C C . TYR A 1 94 ? 2.970 -2.515 -5.044 1.00 72.00 94 TYR A C 1
ATOM 786 O O . TYR A 1 94 ? 3.069 -1.525 -5.769 1.00 72.00 94 TYR A O 1
ATOM 794 N N . GLY A 1 95 ? 3.901 -2.853 -4.157 1.00 68.81 95 GLY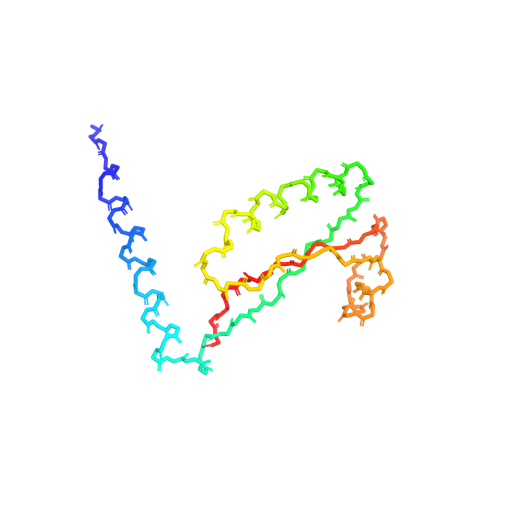 A N 1
ATOM 795 C CA . GLY A 1 95 ? 5.258 -2.326 -4.174 1.00 68.81 95 GLY A CA 1
ATOM 796 C C . GLY A 1 95 ? 6.173 -3.227 -5.000 1.00 68.81 95 GLY A C 1
ATOM 797 O O . GLY A 1 95 ? 5.824 -4.358 -5.332 1.00 68.81 95 GLY A O 1
ATOM 798 N N . MET A 1 96 ? 7.369 -2.732 -5.309 1.00 62.72 96 MET A N 1
ATOM 799 C CA . MET A 1 96 ? 8.449 -3.618 -5.747 1.00 62.72 96 MET A CA 1
ATOM 800 C C . MET A 1 96 ? 9.226 -4.023 -4.513 1.00 62.72 96 MET A C 1
ATOM 802 O O . MET A 1 96 ? 9.654 -3.139 -3.766 1.00 62.72 96 MET A O 1
ATOM 806 N N . ASP A 1 97 ? 9.405 -5.320 -4.345 1.00 64.94 97 ASP A N 1
ATOM 807 C CA . ASP A 1 97 ? 10.337 -5.861 -3.374 1.00 64.94 97 ASP A CA 1
ATOM 808 C C . ASP A 1 97 ? 11.579 -6.383 -4.097 1.00 64.94 97 ASP A C 1
ATOM 810 O O . ASP A 1 97 ? 11.498 -6.817 -5.252 1.00 64.94 97 ASP A O 1
ATOM 814 N N . PHE A 1 98 ? 12.723 -6.279 -3.430 1.00 57.25 98 PHE A N 1
ATOM 815 C CA . PHE A 1 98 ? 13.988 -6.844 -3.886 1.00 57.25 98 PHE A CA 1
ATOM 816 C C . PHE A 1 98 ? 14.310 -8.009 -2.952 1.00 57.25 98 PHE A C 1
ATOM 818 O O . PHE A 1 98 ? 14.473 -7.789 -1.752 1.00 57.25 98 PHE A O 1
ATOM 825 N N . ILE A 1 99 ? 14.353 -9.225 -3.500 1.00 56.25 99 ILE A N 1
ATOM 826 C CA . ILE A 1 99 ? 14.747 -10.443 -2.774 1.00 56.25 99 ILE A CA 1
ATOM 827 C C . ILE A 1 99 ? 16.272 -10.503 -2.676 1.00 56.25 99 ILE A C 1
ATOM 829 O O . ILE A 1 99 ? 16.936 -10.175 -3.686 1.00 56.25 99 ILE A O 1
#

Organism: Aspergillus oryzae (NCBI:txid5062)

Sequence (99 aa):
METDFPHRYKLVKEALRERKYFLNTAPHLSSWLPIMVPVQKWWQAPYFWVGTKFYDYLAGSEGIESSYFLPKSKAIDAFPMLRKDNMIGAMVYYGMDFI

InterPro domains:
  IPR000447 FAD-dependent glycerol-3-phosphate dehydrogenase [PTHR11985] (8-94)
  IPR036188 FAD/NAD(P)-binding domain superfamily [G3DSA:3.50.50.60] (9-95)

Radius of gyration: 17.31 Å; chains: 1; bounding box: 38×42×36 Å

pLDDT: mean 70.44, std 9.19, range [44.44, 84.06]

Secondary structure (DSSP, 8-state):
----HHHHHHHHHHHHHHHHHHHHH-TTTEEEEEEEEEE--TTHHHHHHHHHHHHHHHHTTTTPPPPEEEEHHHHHHH-TTS--TT--EEEEEEEEEE-